Protein AF-A0A2E5WMM5-F1 (afdb_monomer)

Secondary structure (DSSP, 8-state):
---------------TTSTTHHHHHHHHTT-PPPP-PPPPP---S-HHHHHHHHHHHHHHHH-

Mean predicted aligned error: 5.75 Å

Solvent-accessible surface area (backbone atoms only — not comparable to full-atom values): 4439 Å² total; per-residue (Å²): 138,84,93,79,83,86,83,74,85,66,68,89,69,86,51,77,82,43,93,50,33,67,63,30,52,58,60,56,72,70,73,66,88,84,82,84,75,80,79,88,82,81,88,76,92,51,64,69,61,52,49,53,52,51,50,53,54,51,52,66,71,75,107

Structure (mmCIF, N/CA/C/O backbone):
data_AF-A0A2E5WMM5-F1
#
_entry.id   AF-A0A2E5WMM5-F1
#
loop_
_atom_site.group_PDB
_atom_site.id
_atom_site.type_symbol
_atom_site.label_atom_id
_atom_site.label_alt_id
_atom_site.label_comp_id
_atom_site.label_asym_id
_atom_site.label_entity_id
_atom_site.label_seq_id
_atom_site.pdbx_PDB_ins_code
_atom_site.Cartn_x
_atom_site.Cartn_y
_atom_site.Cartn_z
_atom_site.occupancy
_atom_site.B_iso_or_equiv
_atom_site.auth_seq_id
_atom_site.auth_comp_id
_atom_site.auth_asym_id
_atom_site.auth_atom_id
_atom_site.pdbx_PDB_model_num
ATOM 1 N N . GLY A 1 1 ? -8.603 -11.328 -28.055 1.00 74.19 1 GLY A N 1
ATOM 2 C CA . GLY A 1 1 ? -7.345 -11.044 -27.330 1.00 74.19 1 GLY A CA 1
ATOM 3 C C . GLY A 1 1 ? -7.605 -10.011 -26.250 1.00 74.19 1 GLY A C 1
ATOM 4 O O . GLY A 1 1 ? -8.679 -9.424 -26.263 1.00 74.19 1 GLY A O 1
ATOM 5 N N . PHE A 1 2 ? -6.664 -9.798 -25.327 1.00 84.12 2 PHE A N 1
ATOM 6 C CA . PHE A 1 2 ? -6.760 -8.751 -24.298 1.00 84.12 2 PHE A CA 1
ATOM 7 C C . PHE A 1 2 ? -6.049 -7.473 -24.759 1.00 84.12 2 PHE A C 1
ATOM 9 O O . PHE A 1 2 ? -4.994 -7.553 -25.384 1.00 84.12 2 PHE A O 1
ATOM 16 N N . HIS A 1 3 ? -6.623 -6.309 -24.443 1.00 88.06 3 HIS A N 1
ATOM 17 C CA . HIS A 1 3 ? -6.119 -4.995 -24.874 1.00 88.06 3 HIS A CA 1
ATOM 18 C C . HIS A 1 3 ? -5.368 -4.228 -23.777 1.00 88.06 3 HIS A C 1
ATOM 20 O O . HIS A 1 3 ? -4.751 -3.202 -24.053 1.00 88.06 3 HIS A O 1
ATOM 26 N N . THR A 1 4 ? -5.436 -4.681 -22.524 1.00 89.75 4 THR A N 1
ATOM 27 C CA . THR A 1 4 ? -4.894 -3.948 -21.374 1.00 89.75 4 THR A CA 1
ATOM 28 C C . THR A 1 4 ? -4.398 -4.921 -20.317 1.00 89.75 4 THR A C 1
ATOM 30 O O . THR A 1 4 ? -4.998 -5.975 -20.109 1.00 89.75 4 THR A O 1
ATOM 33 N N . TYR A 1 5 ? -3.306 -4.551 -19.652 1.00 90.69 5 TYR A N 1
ATOM 34 C CA . TYR A 1 5 ? -2.747 -5.275 -18.519 1.00 90.69 5 TYR A CA 1
ATOM 35 C C . TYR A 1 5 ? -2.565 -4.310 -17.346 1.00 90.69 5 TYR A C 1
ATOM 37 O O . TYR A 1 5 ? -1.906 -3.281 -17.489 1.00 90.69 5 TYR A O 1
ATOM 45 N N . ASP A 1 6 ? -3.168 -4.636 -16.202 1.00 93.00 6 ASP A N 1
ATOM 46 C CA . ASP A 1 6 ? -3.123 -3.812 -14.995 1.00 93.00 6 ASP A CA 1
ATOM 47 C C . ASP A 1 6 ? -2.052 -4.337 -14.027 1.00 93.00 6 ASP A C 1
ATOM 49 O O . ASP A 1 6 ? -2.110 -5.472 -13.550 1.00 93.00 6 ASP A O 1
ATOM 53 N N . PHE A 1 7 ? -1.067 -3.490 -13.723 1.00 94.50 7 PHE A N 1
ATOM 54 C CA . PHE A 1 7 ? -0.015 -3.783 -12.752 1.00 94.50 7 PHE A CA 1
ATOM 55 C C . PHE A 1 7 ? -0.438 -3.513 -11.297 1.00 94.50 7 PHE A C 1
ATOM 57 O O . PHE A 1 7 ? 0.364 -3.744 -10.386 1.00 94.50 7 PHE A O 1
ATOM 64 N N . LEU A 1 8 ? -1.669 -3.061 -11.050 1.00 93.25 8 LEU A N 1
ATOM 65 C CA . LEU A 1 8 ? -2.229 -2.671 -9.756 1.00 93.25 8 LEU A CA 1
ATOM 66 C C . LEU A 1 8 ? -1.494 -1.460 -9.148 1.00 93.25 8 LEU A C 1
ATOM 68 O O . LEU A 1 8 ? -0.967 -0.597 -9.845 1.00 93.25 8 LEU A O 1
ATOM 72 N N . GLY A 1 9 ? -1.456 -1.373 -7.818 1.00 92.38 9 GLY A N 1
ATOM 73 C CA . GLY A 1 9 ? -0.881 -0.231 -7.111 1.00 92.38 9 GLY A CA 1
ATOM 74 C C . GLY A 1 9 ? 0.643 -0.099 -7.227 1.00 92.38 9 GLY A C 1
ATOM 75 O O . GLY A 1 9 ? 1.388 -1.084 -7.330 1.00 92.38 9 GLY A O 1
ATOM 76 N N . VAL A 1 10 ? 1.093 1.148 -7.114 1.00 94.31 10 VAL A N 1
ATOM 77 C CA . VAL A 1 10 ? 2.481 1.561 -6.870 1.00 94.31 10 VAL A CA 1
ATOM 78 C C . VAL A 1 10 ? 2.546 2.321 -5.547 1.00 94.31 10 VAL A C 1
ATOM 80 O O . VAL A 1 10 ? 1.543 2.875 -5.094 1.00 94.31 10 VAL A O 1
ATOM 83 N N . THR A 1 11 ? 3.708 2.336 -4.896 1.00 92.88 11 THR A N 1
ATOM 84 C CA . THR A 1 11 ? 3.885 3.182 -3.707 1.00 92.88 11 THR A CA 1
ATOM 85 C C . THR A 1 11 ? 3.932 4.656 -4.099 1.00 92.88 11 THR A C 1
ATOM 87 O O . THR A 1 11 ? 4.498 5.013 -5.130 1.00 92.88 11 THR A 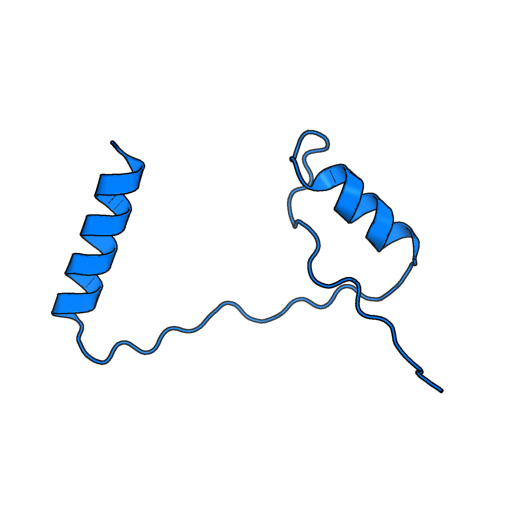O 1
ATOM 90 N N . THR A 1 12 ? 3.377 5.518 -3.250 1.00 88.75 12 THR A N 1
ATOM 91 C CA . THR A 1 12 ? 3.514 6.978 -3.364 1.00 88.75 12 THR A CA 1
ATOM 92 C C . THR A 1 12 ? 4.778 7.499 -2.674 1.00 88.75 12 THR A C 1
ATOM 94 O O . THR A 1 12 ? 5.119 8.674 -2.807 1.00 88.75 12 THR A O 1
ATOM 97 N N . SER A 1 13 ? 5.492 6.637 -1.940 1.00 89.00 13 SER A N 1
ATOM 98 C CA . SER A 1 13 ? 6.750 6.998 -1.287 1.00 89.00 13 SER A CA 1
ATOM 99 C C . SER A 1 13 ? 7.860 7.245 -2.311 1.00 89.00 13 SER A C 1
ATOM 101 O O . SER A 1 13 ? 8.103 6.417 -3.188 1.00 89.00 13 SER A O 1
ATOM 103 N N . LYS A 1 14 ? 8.577 8.363 -2.153 1.00 86.94 14 LYS A N 1
ATOM 104 C CA . LYS A 1 14 ? 9.780 8.691 -2.938 1.00 86.94 14 LYS A CA 1
ATOM 105 C C . LYS A 1 14 ? 11.064 8.105 -2.343 1.00 86.94 14 LYS A C 1
ATOM 107 O O . LYS A 1 14 ? 12.120 8.253 -2.948 1.00 86.94 14 LYS A O 1
ATOM 112 N N . ASP A 1 15 ? 10.987 7.471 -1.172 1.00 91.56 15 ASP A N 1
ATOM 113 C CA . ASP A 1 15 ? 12.151 6.888 -0.506 1.00 91.56 15 ASP A CA 1
ATOM 114 C C . ASP A 1 15 ? 12.644 5.639 -1.267 1.00 91.56 15 ASP A C 1
ATOM 116 O O . ASP A 1 15 ? 11.910 4.646 -1.351 1.00 91.56 15 ASP A O 1
ATOM 120 N N . PRO A 1 16 ? 13.886 5.633 -1.792 1.00 88.56 16 PRO A N 1
ATOM 121 C CA . PRO A 1 16 ? 14.459 4.465 -2.457 1.00 88.56 16 PRO A CA 1
ATOM 122 C C . PRO A 1 16 ? 14.562 3.238 -1.545 1.00 88.56 16 PRO A C 1
ATOM 124 O O . PRO A 1 16 ? 14.545 2.112 -2.042 1.00 88.56 16 PRO A O 1
ATOM 127 N N . LYS A 1 17 ? 14.642 3.435 -0.224 1.00 93.12 17 LYS A N 1
ATOM 128 C CA . LYS A 1 17 ? 14.698 2.358 0.774 1.00 93.12 17 LYS A CA 1
ATOM 129 C C . LYS A 1 17 ? 13.315 1.837 1.173 1.00 93.12 17 LYS A C 1
ATOM 131 O O . LYS A 1 17 ? 13.228 0.882 1.943 1.00 93.12 17 LYS A O 1
ATOM 136 N N . HIS A 1 18 ? 12.233 2.417 0.647 1.00 93.62 18 HIS A N 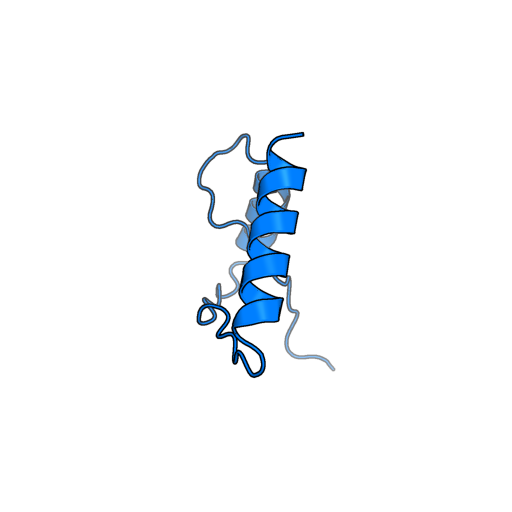1
ATOM 137 C CA . HIS A 1 18 ? 10.885 1.915 0.883 1.00 93.62 18 HIS A CA 1
ATOM 138 C C . HIS A 1 18 ? 10.767 0.472 0.378 1.00 93.62 18 HIS A C 1
ATOM 140 O O . HIS A 1 18 ? 11.161 0.172 -0.744 1.00 93.62 18 HIS A O 1
ATOM 146 N N . GLN A 1 19 ? 10.147 -0.415 1.158 1.00 95.00 19 GLN A N 1
ATOM 147 C CA . GLN A 1 19 ? 10.048 -1.851 0.847 1.00 95.00 19 GLN A CA 1
ATOM 148 C C . GLN A 1 19 ? 9.492 -2.149 -0.561 1.00 95.00 19 GLN A C 1
ATOM 150 O O . GLN A 1 19 ? 9.838 -3.147 -1.184 1.00 95.00 19 GLN A O 1
ATOM 155 N N . LEU A 1 20 ? 8.624 -1.270 -1.071 1.00 95.25 20 LEU A N 1
ATOM 156 C CA . LEU A 1 20 ? 7.977 -1.398 -2.383 1.00 95.25 20 LEU A CA 1
ATOM 157 C C . LEU A 1 20 ? 8.634 -0.572 -3.504 1.00 95.25 20 LEU A C 1
ATOM 159 O O . LEU A 1 20 ? 8.065 -0.491 -4.597 1.00 95.25 20 LEU A O 1
ATOM 163 N N . SER A 1 21 ? 9.779 0.072 -3.257 1.00 93.75 21 SER A N 1
ATOM 164 C CA . SER A 1 21 ? 10.429 0.967 -4.226 1.00 93.75 21 SER A CA 1
ATOM 165 C C . SER A 1 21 ? 10.822 0.223 -5.505 1.00 93.75 21 SER A C 1
ATOM 167 O O . SER A 1 21 ? 10.420 0.631 -6.592 1.00 93.75 21 SER A O 1
ATOM 169 N N . GLY A 1 22 ? 11.503 -0.922 -5.386 1.00 94.50 22 GLY A N 1
ATOM 170 C CA . GLY A 1 22 ? 11.958 -1.717 -6.532 1.00 94.50 22 GLY A CA 1
ATOM 171 C C . GLY A 1 22 ? 10.809 -2.238 -7.399 1.00 94.50 22 GLY A C 1
ATOM 172 O O . GLY A 1 22 ? 10.842 -2.107 -8.622 1.00 94.50 22 GLY A O 1
ATOM 173 N N . VAL A 1 23 ? 9.743 -2.752 -6.775 1.00 94.44 23 VAL A N 1
ATOM 174 C CA . VAL A 1 23 ? 8.545 -3.226 -7.494 1.00 94.44 23 VAL A CA 1
ATOM 175 C C . VAL A 1 23 ? 7.830 -2.067 -8.190 1.00 94.44 23 VAL A C 1
ATOM 177 O O . VAL A 1 23 ? 7.376 -2.210 -9.323 1.00 94.44 23 VAL A O 1
ATOM 180 N N . SER A 1 24 ? 7.751 -0.900 -7.547 1.00 94.94 24 SER A N 1
ATOM 181 C CA . SER A 1 24 ? 7.120 0.282 -8.148 1.00 94.94 24 SER A CA 1
ATOM 182 C C . SER A 1 24 ? 7.937 0.808 -9.331 1.00 94.94 24 SER A C 1
ATOM 184 O O . SER A 1 24 ? 7.373 1.075 -10.387 1.00 94.94 24 SER A O 1
ATOM 186 N N . GLN A 1 25 ? 9.266 0.863 -9.209 1.00 93.50 25 GLN A N 1
ATOM 187 C CA . GLN A 1 25 ? 10.163 1.227 -10.312 1.00 93.50 25 GLN A CA 1
ATOM 188 C C . GLN A 1 25 ? 10.062 0.249 -11.486 1.00 93.50 25 GLN A C 1
ATOM 190 O O . GLN A 1 25 ? 10.065 0.681 -12.635 1.00 93.50 25 GLN A O 1
ATOM 195 N N . PHE A 1 26 ? 9.948 -1.055 -11.217 1.00 94.06 26 PHE A N 1
ATOM 196 C CA . PHE A 1 26 ? 9.716 -2.059 -12.254 1.00 94.06 26 PHE A CA 1
ATOM 197 C C . PHE A 1 26 ? 8.430 -1.768 -13.039 1.00 94.06 26 PHE A C 1
ATOM 199 O O . PHE A 1 26 ? 8.479 -1.697 -14.262 1.00 94.06 26 PHE A O 1
ATOM 206 N N . LYS A 1 27 ? 7.305 -1.526 -12.352 1.00 94.62 27 LYS A N 1
ATOM 207 C CA . LYS A 1 27 ? 6.006 -1.242 -12.991 1.00 94.62 27 LYS A CA 1
ATOM 208 C C . LYS A 1 27 ? 6.018 0.058 -13.799 1.00 94.62 27 LYS A C 1
ATOM 210 O O . LYS A 1 27 ? 5.491 0.100 -14.905 1.00 94.62 27 LYS A O 1
ATOM 215 N N . LEU A 1 28 ? 6.657 1.105 -13.278 1.00 92.75 28 LEU A N 1
ATOM 216 C CA . LEU A 1 28 ? 6.714 2.414 -13.938 1.00 92.75 28 LEU A CA 1
ATOM 217 C C . LEU A 1 28 ? 7.516 2.395 -15.251 1.00 92.75 28 LEU A C 1
ATOM 219 O O . LEU A 1 28 ? 7.224 3.183 -16.144 1.00 92.75 28 LEU A O 1
ATOM 223 N N . LYS A 1 29 ? 8.469 1.467 -15.419 1.00 94.62 29 LYS A N 1
ATOM 224 C CA . LYS A 1 29 ? 9.238 1.310 -16.671 1.00 94.62 29 LYS A CA 1
ATOM 225 C C . LYS A 1 29 ? 8.390 0.877 -17.870 1.00 94.62 29 LYS A C 1
ATOM 227 O O . LYS A 1 29 ? 8.826 1.052 -19.002 1.00 94.62 29 LYS A O 1
ATOM 232 N N . PHE A 1 30 ? 7.191 0.338 -17.644 1.00 93.19 30 PHE A N 1
ATOM 233 C CA . PHE A 1 30 ? 6.266 -0.031 -18.717 1.00 93.19 30 PHE A CA 1
ATOM 234 C C . PHE A 1 30 ? 5.532 1.181 -19.319 1.00 93.19 30 PHE A C 1
ATOM 236 O O . PHE A 1 30 ? 4.730 0.998 -20.229 1.00 93.19 30 PHE A O 1
ATOM 243 N N . ASN A 1 31 ? 5.802 2.406 -18.835 1.00 86.12 31 ASN A N 1
ATOM 244 C CA . ASN A 1 31 ? 5.265 3.675 -19.349 1.00 86.12 31 ASN A CA 1
ATOM 245 C C . ASN A 1 31 ? 3.725 3.733 -19.452 1.00 86.12 31 ASN A C 1
ATOM 247 O O . ASN A 1 31 ? 3.176 4.516 -20.224 1.00 86.12 31 ASN A O 1
ATOM 251 N N . GLY A 1 32 ? 3.019 2.913 -18.667 1.00 87.75 32 GLY A N 1
ATOM 252 C CA . GLY A 1 32 ? 1.567 2.979 -18.529 1.00 87.75 32 GLY A CA 1
ATOM 253 C C . GLY A 1 32 ? 1.120 4.149 -17.640 1.00 87.75 32 GLY A C 1
ATOM 254 O O . GLY A 1 32 ? 1.907 4.651 -16.831 1.00 87.75 32 GLY A O 1
ATOM 255 N N . PRO A 1 33 ? -0.144 4.591 -17.751 1.00 91.12 33 PRO A N 1
ATOM 256 C CA . PRO A 1 33 ? -0.681 5.645 -16.897 1.00 91.12 33 PRO A CA 1
ATOM 257 C C . PRO A 1 33 ? -0.781 5.186 -15.435 1.00 91.12 33 PRO A C 1
ATOM 259 O O . PRO A 1 33 ? -1.169 4.053 -15.151 1.00 91.12 33 PRO A O 1
ATOM 262 N N . VAL A 1 34 ? -0.491 6.091 -14.495 1.00 92.50 34 VAL A N 1
ATOM 263 C CA . VAL A 1 34 ? -0.755 5.882 -13.063 1.00 92.50 34 VAL A CA 1
ATOM 264 C C . VAL A 1 34 ? -2.099 6.514 -12.721 1.00 92.50 34 VAL A C 1
ATOM 266 O O . VAL A 1 34 ? -2.270 7.727 -12.839 1.00 92.50 34 VAL A O 1
ATOM 269 N N . LEU A 1 35 ? -3.055 5.692 -12.293 1.00 92.44 35 LEU A N 1
ATOM 270 C CA . LEU A 1 35 ? -4.386 6.147 -11.897 1.00 92.44 35 LEU A CA 1
ATOM 271 C C . LEU A 1 35 ? -4.414 6.464 -10.399 1.00 92.44 35 LEU A C 1
ATOM 273 O O . LEU A 1 35 ? -4.122 5.607 -9.566 1.00 92.44 35 LEU A O 1
ATOM 277 N N . ASN A 1 36 ? -4.804 7.692 -10.056 1.00 91.88 36 ASN A N 1
ATOM 278 C CA . ASN A 1 36 ? -5.021 8.108 -8.673 1.00 91.88 36 ASN A CA 1
ATOM 279 C C . ASN A 1 36 ? -6.508 7.980 -8.339 1.00 91.88 36 ASN A C 1
ATOM 281 O O . ASN A 1 36 ? -7.328 8.779 -8.791 1.00 91.88 36 ASN A O 1
ATOM 285 N N . PHE A 1 37 ? -6.855 6.962 -7.557 1.00 90.50 37 PHE A N 1
ATOM 286 C CA . PHE A 1 37 ? -8.219 6.776 -7.074 1.00 90.50 37 PHE A CA 1
ATOM 287 C C . PHE A 1 37 ? -8.512 7.709 -5.899 1.00 90.50 37 PHE A C 1
ATOM 289 O O . PHE A 1 37 ? -7.619 8.057 -5.126 1.00 90.50 37 PHE A O 1
ATOM 296 N N . GLN A 1 38 ? -9.780 8.091 -5.751 1.00 92.31 38 GLN A N 1
ATOM 297 C CA . GLN A 1 38 ? -10.226 8.849 -4.587 1.00 92.31 38 GLN A CA 1
ATOM 298 C C . GLN A 1 38 ? -9.994 8.057 -3.298 1.00 92.31 38 GLN A C 1
ATOM 300 O O . GLN A 1 38 ? -10.031 6.822 -3.281 1.00 92.31 38 GLN A O 1
ATOM 305 N N . GLU A 1 39 ? -9.778 8.782 -2.203 1.00 89.06 39 GLU A N 1
ATOM 306 C CA . GLU A 1 39 ? -9.625 8.158 -0.897 1.00 89.06 39 GLU A CA 1
ATOM 307 C C . GLU A 1 39 ? -10.871 7.363 -0.498 1.00 89.06 39 GLU A C 1
ATOM 309 O O . GLU A 1 39 ? -12.007 7.662 -0.878 1.00 89.06 39 GLU A O 1
ATOM 314 N N . ARG A 1 40 ? -10.651 6.326 0.315 1.00 92.06 40 ARG A N 1
ATOM 315 C CA . ARG A 1 40 ? -11.726 5.469 0.807 1.00 92.06 40 ARG A CA 1
ATOM 316 C C . ARG A 1 40 ? -12.708 6.279 1.649 1.00 92.06 40 ARG A C 1
ATOM 318 O O . ARG A 1 40 ? -12.387 6.701 2.758 1.00 92.06 40 ARG A O 1
ATOM 325 N N . GLN A 1 41 ? -13.949 6.345 1.193 1.00 94.56 41 GLN A N 1
ATOM 326 C CA . GLN A 1 41 ? -15.059 6.839 1.997 1.00 94.56 41 GLN A CA 1
ATOM 327 C C . GLN A 1 41 ? -15.584 5.719 2.905 1.00 94.56 41 GLN A C 1
ATOM 329 O O . GLN A 1 41 ? -15.654 4.556 2.508 1.00 94.56 41 GLN A O 1
ATOM 334 N N . THR A 1 42 ? -15.914 6.051 4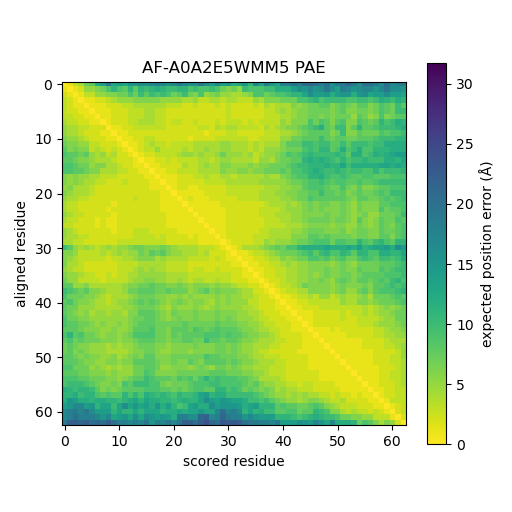.154 1.00 93.88 42 THR A N 1
ATOM 335 C CA . THR A 1 42 ? -16.449 5.088 5.130 1.00 93.88 42 THR A CA 1
ATOM 336 C C . THR A 1 42 ? -17.787 5.586 5.653 1.00 93.88 42 THR A C 1
ATOM 338 O O . THR A 1 42 ? -17.837 6.607 6.334 1.00 93.88 42 THR A O 1
ATOM 341 N N . 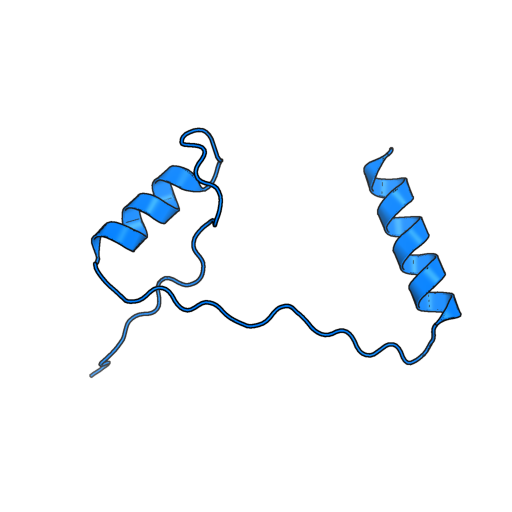LEU A 1 43 ? -18.859 4.845 5.371 1.00 96.06 43 LEU A N 1
ATOM 342 C CA . LEU A 1 43 ? -20.184 5.101 5.934 1.00 96.06 43 LEU A CA 1
ATOM 343 C C . LEU A 1 43 ? -20.309 4.414 7.299 1.00 96.06 43 LEU A C 1
ATOM 345 O O . LEU A 1 43 ? -20.076 3.211 7.425 1.00 96.06 43 LEU A O 1
ATOM 349 N N . VAL A 1 44 ? -20.654 5.181 8.335 1.00 96.75 44 VAL A N 1
ATOM 350 C CA . VAL A 1 44 ? -20.696 4.700 9.723 1.00 96.75 44 VAL A CA 1
ATOM 351 C C . VAL A 1 44 ? -22.138 4.625 10.214 1.00 96.75 44 VAL A C 1
ATOM 353 O O . VAL A 1 44 ? -22.731 5.634 10.572 1.00 96.75 44 VAL A O 1
ATOM 356 N N . TYR A 1 45 ? -22.678 3.409 10.296 1.00 96.81 45 TYR A N 1
ATOM 357 C CA . TYR A 1 45 ? -24.042 3.166 10.790 1.00 96.81 45 TYR A CA 1
ATOM 358 C C . TYR A 1 45 ? -24.144 3.103 12.321 1.00 96.81 45 TYR A C 1
ATOM 360 O O . TYR A 1 45 ? -25.188 3.401 12.891 1.00 96.81 45 TYR A O 1
ATOM 368 N N . LYS A 1 46 ? -23.069 2.685 13.004 1.00 97.38 46 LYS A N 1
ATOM 369 C CA . LYS A 1 46 ? -23.024 2.530 14.469 1.00 97.38 46 LYS A CA 1
ATOM 370 C C . LYS A 1 46 ? -21.831 3.306 15.040 1.00 97.38 46 LYS A C 1
ATOM 372 O O . LYS A 1 46 ? -20.752 2.723 15.182 1.00 97.38 46 LYS A O 1
ATOM 377 N N . PRO A 1 47 ? -21.992 4.604 15.362 1.00 96.38 47 PRO A N 1
ATOM 378 C CA . PRO A 1 47 ? -20.869 5.482 15.696 1.00 96.38 47 PRO A CA 1
ATOM 379 C C . PRO A 1 47 ? -20.108 5.026 16.944 1.00 96.38 47 PRO A C 1
ATOM 381 O O . PRO A 1 47 ? -18.879 5.036 16.947 1.00 96.38 47 PRO A O 1
ATOM 384 N N . PHE A 1 48 ? -20.817 4.531 17.964 1.00 97.44 48 PHE A N 1
ATOM 385 C CA . PHE A 1 48 ? -20.196 4.043 19.196 1.00 97.44 48 PHE A CA 1
ATOM 386 C C . PHE A 1 48 ? -19.295 2.819 18.962 1.00 97.44 48 PHE A C 1
ATOM 388 O O . PHE A 1 48 ? -18.142 2.798 19.386 1.00 97.44 48 PHE A O 1
ATOM 395 N N . LEU A 1 49 ? -19.775 1.820 18.214 1.00 97.38 49 LEU A N 1
ATOM 396 C CA . LEU A 1 49 ? -18.972 0.636 17.888 1.00 97.38 49 LEU A CA 1
ATOM 397 C C . LEU A 1 49 ? -17.774 0.985 17.000 1.00 97.38 49 LEU A C 1
ATOM 399 O O . LEU A 1 49 ? -16.688 0.435 17.176 1.00 97.38 49 LEU A O 1
ATOM 403 N N . PHE A 1 50 ? -17.952 1.918 16.064 1.00 96.44 50 PHE A N 1
ATOM 404 C CA . PHE A 1 50 ? -16.865 2.393 15.216 1.00 96.44 50 PHE A CA 1
ATOM 405 C C . PHE A 1 50 ? -15.769 3.097 16.024 1.00 96.44 50 PHE A C 1
ATOM 407 O O . PHE A 1 50 ?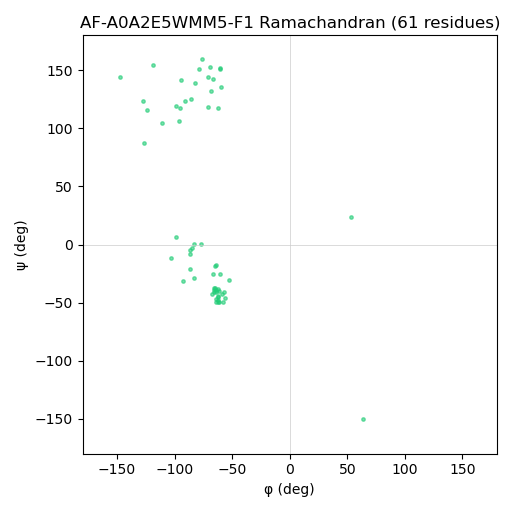 -14.582 2.876 15.773 1.00 96.44 50 PHE A O 1
ATOM 414 N N . LEU 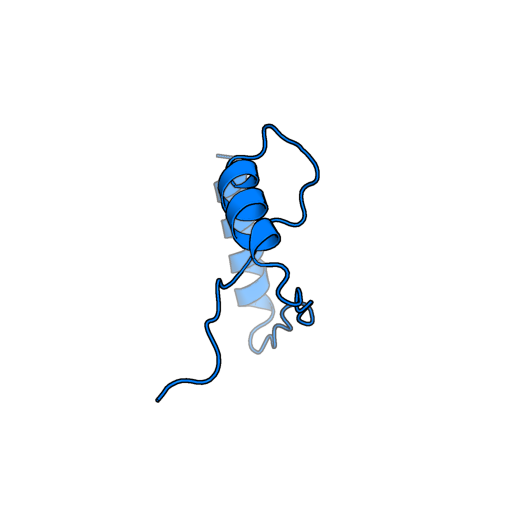A 1 51 ? -16.153 3.886 17.031 1.00 96.38 51 LEU A N 1
ATOM 415 C CA . LEU A 1 51 ? -15.214 4.504 17.961 1.00 96.38 51 LEU A CA 1
ATOM 416 C C . LEU A 1 51 ? -14.436 3.447 18.755 1.00 96.38 51 LEU A C 1
ATOM 418 O O . LEU A 1 51 ? -13.206 3.488 18.765 1.00 96.38 51 LEU A O 1
ATOM 422 N N . LEU A 1 52 ? -15.124 2.462 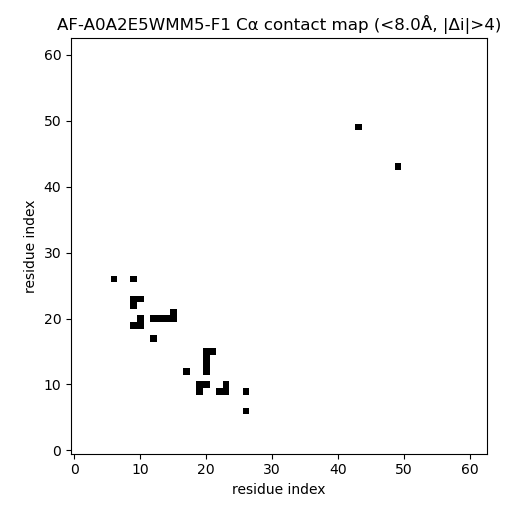19.344 1.00 97.00 52 LEU A N 1
ATOM 423 C CA . LEU A 1 52 ? -14.471 1.361 20.063 1.00 97.00 52 LEU A CA 1
ATOM 424 C C . LEU A 1 52 ? -13.485 0.597 19.169 1.00 97.00 52 LEU A C 1
ATOM 426 O O . LEU A 1 52 ? -12.375 0.275 19.595 1.00 97.00 52 LEU A O 1
ATOM 430 N N . LEU A 1 53 ? -13.847 0.352 17.908 1.00 95.81 53 LEU A N 1
ATOM 431 C CA . LEU A 1 53 ? -12.977 -0.318 16.943 1.00 95.81 53 LEU A CA 1
ATOM 432 C C . LEU A 1 53 ? -11.734 0.520 16.607 1.00 95.81 53 LEU A C 1
ATOM 434 O O . LEU A 1 53 ? -10.629 -0.027 16.536 1.00 95.81 53 LEU A O 1
ATOM 438 N N . LYS A 1 54 ? -11.886 1.842 16.449 1.00 94.00 54 LYS A N 1
ATOM 439 C CA . LYS A 1 54 ? -10.754 2.764 16.265 1.00 94.00 54 LYS A CA 1
ATOM 440 C C . LYS A 1 54 ? -9.823 2.767 17.477 1.00 94.00 54 LYS A C 1
ATOM 442 O O . LYS A 1 54 ? -8.611 2.655 17.295 1.00 94.00 54 LYS A O 1
ATOM 447 N N . LEU A 1 55 ? -10.374 2.831 18.689 1.00 95.88 55 LEU A N 1
ATOM 448 C CA . LEU A 1 55 ? -9.599 2.795 19.932 1.00 95.88 55 LEU A CA 1
ATOM 449 C C . LEU A 1 55 ? -8.836 1.473 20.075 1.00 95.88 55 LEU A C 1
ATOM 451 O O . LEU A 1 55 ? -7.622 1.492 20.271 1.00 95.88 55 LEU A O 1
ATOM 455 N N . LYS A 1 56 ? -9.502 0.331 19.860 1.00 95.69 56 LYS A N 1
ATOM 456 C CA . LYS A 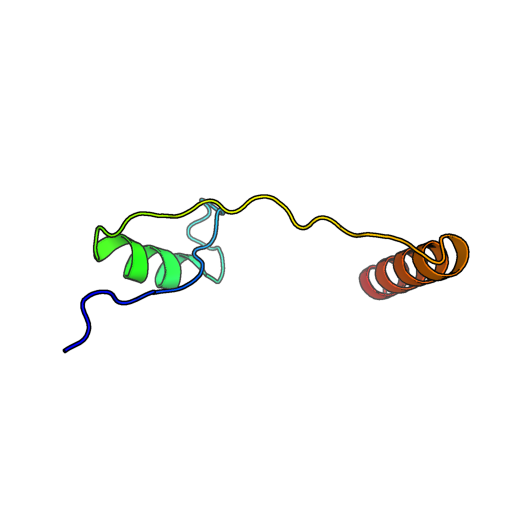1 56 ? -8.864 -0.997 19.865 1.00 95.69 56 LYS A CA 1
ATOM 457 C C . LYS A 1 56 ? -7.708 -1.079 18.867 1.00 95.69 56 LYS A C 1
ATOM 459 O O . LYS A 1 56 ? -6.639 -1.588 19.200 1.00 95.69 56 LYS A O 1
ATOM 464 N N . LYS A 1 57 ? -7.910 -0.590 17.638 1.00 92.69 57 LYS A N 1
ATOM 465 C CA . LYS A 1 57 ? -6.868 -0.594 16.600 1.00 92.69 57 LYS A CA 1
ATOM 466 C C . LYS A 1 57 ? -5.684 0.295 16.986 1.00 92.69 57 LYS A C 1
ATOM 468 O O . LYS A 1 57 ? -4.550 -0.075 16.705 1.00 92.69 57 LYS A O 1
ATOM 473 N N . SER A 1 58 ? -5.949 1.435 17.625 1.00 92.56 58 SER A N 1
ATOM 474 C CA . SER A 1 58 ? -4.904 2.322 18.135 1.00 92.56 58 SER A CA 1
ATOM 475 C C . SER A 1 58 ? -4.087 1.636 19.229 1.00 92.56 58 SER A C 1
ATOM 477 O O . SER A 1 58 ? -2.869 1.578 19.113 1.00 92.56 58 SER A O 1
ATOM 479 N N . LEU A 1 59 ? -4.740 1.028 20.227 1.00 92.25 59 LEU A N 1
ATOM 480 C CA . LEU A 1 59 ? -4.067 0.320 21.325 1.00 92.25 59 LEU A CA 1
ATOM 481 C C . LEU A 1 59 ? -3.182 -0.832 20.825 1.00 92.25 59 LEU A C 1
ATOM 483 O O . LEU A 1 59 ? -2.039 -0.936 21.248 1.00 92.25 59 LEU A O 1
ATOM 487 N N . LYS A 1 60 ? -3.653 -1.626 19.851 1.00 89.12 60 LYS A N 1
ATOM 488 C CA . LYS A 1 60 ? -2.850 -2.688 19.208 1.00 89.12 60 LYS A CA 1
ATOM 489 C C . LYS A 1 60 ? -1.634 -2.162 18.425 1.00 89.12 60 LYS A C 1
ATOM 491 O O . LYS A 1 60 ? -0.777 -2.934 18.036 1.00 89.12 60 LYS A O 1
ATOM 496 N N . ARG A 1 61 ? -1.589 -0.873 18.089 1.00 81.62 61 ARG A N 1
ATOM 497 C CA . ARG A 1 61 ? -0.416 -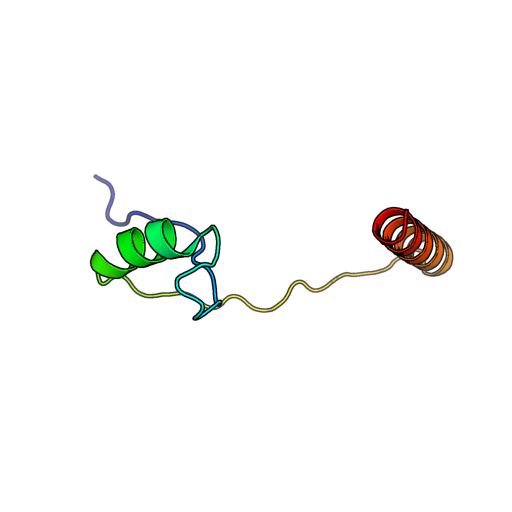0.276 17.435 1.00 81.62 61 ARG A CA 1
ATOM 498 C C . ARG A 1 61 ? 0.631 0.186 18.454 1.00 81.62 61 ARG A C 1
ATOM 500 O O . ARG A 1 61 ? 1.771 0.399 18.065 1.00 81.62 61 ARG A O 1
ATOM 507 N N . PHE A 1 62 ? 0.225 0.400 19.706 1.00 75.50 62 PHE A N 1
ATOM 508 C CA . PHE A 1 62 ? 1.100 0.845 20.793 1.00 75.50 62 PHE A CA 1
ATOM 509 C C . PHE A 1 62 ? 1.699 -0.315 21.600 1.00 75.50 62 PHE A C 1
ATOM 511 O O . PHE A 1 62 ? 2.809 -0.162 22.099 1.00 75.50 62 PHE A O 1
ATOM 518 N N . PHE A 1 63 ? 0.978 -1.434 21.721 1.00 55.81 63 PHE A N 1
ATOM 519 C CA . PHE A 1 63 ? 1.481 -2.711 22.242 1.00 55.81 63 PHE A CA 1
ATOM 520 C C . PHE A 1 63 ? 1.944 -3.612 21.100 1.00 55.81 63 PHE A C 1
ATOM 522 O O . PHE A 1 63 ? 2.979 -4.286 21.270 1.00 55.81 63 PHE A O 1
#

Sequence (63 aa):
GFHTYDFLGVTTSKDPKHQLSGVSQFKLKFNGPVLNFQERQTLVYKPFLFLLLKLKKSLKRFF

pLDDT: mean 91.63, std 6.41, range [55.81, 97.44]

Radius of gyration: 18.09 Å; Cα contacts (8 Å, |Δi|>4): 15; chains: 1; bounding box: 39×20×50 Å

Foldseek 3Di:
DDDDDDPPDADPDPDCPPPRNVVNVVVCVVVDDDDDDDDDDDDDPDVVVVVVVVVVVVVVVVD